Protein AF-A0A7J4SJX0-F1 (afdb_monomer)

Structure (mmCIF, N/CA/C/O backbone):
data_AF-A0A7J4SJX0-F1
#
_entry.id   AF-A0A7J4SJX0-F1
#
loop_
_atom_site.group_PDB
_atom_site.id
_atom_site.type_symbol
_atom_site.label_atom_id
_atom_site.label_alt_id
_atom_site.label_comp_id
_atom_site.label_asym_id
_atom_site.label_entity_id
_atom_site.label_seq_id
_atom_site.pdbx_PDB_ins_code
_atom_site.Cartn_x
_atom_site.Cartn_y
_atom_site.Cartn_z
_atom_site.occupancy
_atom_site.B_iso_or_equiv
_atom_site.auth_seq_id
_atom_site.auth_comp_id
_atom_site.auth_asym_id
_atom_site.auth_atom_id
_atom_site.pdbx_PDB_model_num
ATOM 1 N N . CYS A 1 1 ? 13.794 -23.163 1.097 1.00 68.06 1 CYS A N 1
ATOM 2 C CA . CYS A 1 1 ? 13.105 -24.398 0.683 1.00 68.06 1 CYS A CA 1
ATOM 3 C C . CYS A 1 1 ? 14.086 -25.568 0.724 1.00 68.06 1 CYS A C 1
ATOM 5 O O . CYS A 1 1 ? 14.879 -25.677 -0.202 1.00 68.06 1 CYS A O 1
ATOM 7 N N . ASP A 1 2 ? 14.052 -26.368 1.798 1.00 45.84 2 ASP A N 1
ATOM 8 C CA . ASP A 1 2 ? 14.556 -27.763 1.844 1.00 45.84 2 ASP A CA 1
ATOM 9 C C . ASP A 1 2 ? 13.856 -28.635 2.926 1.00 45.84 2 ASP A C 1
ATOM 11 O O . ASP A 1 2 ? 14.163 -29.807 3.050 1.00 45.84 2 ASP A O 1
ATOM 15 N N . ASP A 1 3 ? 12.858 -28.125 3.672 1.00 56.59 3 ASP A N 1
ATOM 16 C CA . ASP A 1 3 ? 12.250 -28.861 4.808 1.00 56.59 3 ASP A CA 1
ATOM 17 C C . ASP A 1 3 ? 10.707 -28.895 4.803 1.00 56.59 3 ASP A C 1
ATOM 19 O O . ASP A 1 3 ? 10.067 -28.898 5.847 1.00 56.59 3 ASP A O 1
ATOM 23 N N . GLY A 1 4 ? 10.060 -28.915 3.633 1.00 55.38 4 GLY A N 1
ATOM 24 C CA . GLY A 1 4 ? 8.619 -29.226 3.549 1.00 55.38 4 GLY A CA 1
ATOM 25 C C . GLY A 1 4 ? 7.640 -28.219 4.179 1.00 55.38 4 GLY A C 1
ATOM 26 O O . GLY A 1 4 ? 6.439 -28.436 4.085 1.00 55.38 4 GLY A O 1
ATOM 2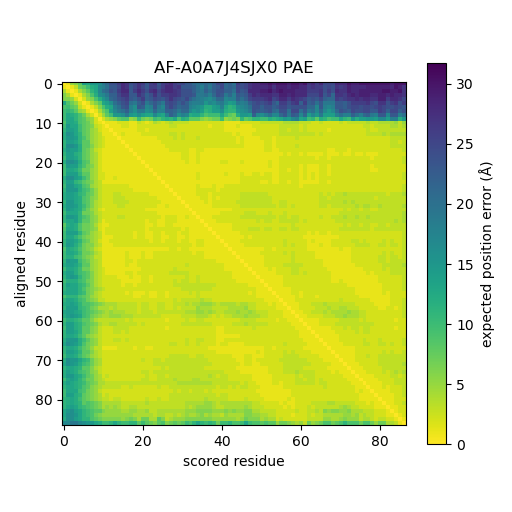7 N N . ASP A 1 5 ? 8.126 -27.106 4.730 1.00 51.03 5 ASP A N 1
ATOM 28 C CA . ASP A 1 5 ? 7.325 -26.047 5.365 1.00 51.03 5 ASP A CA 1
ATOM 29 C C . ASP A 1 5 ? 7.453 -24.721 4.598 1.00 51.03 5 ASP A C 1
ATOM 31 O O . ASP A 1 5 ? 7.630 -23.633 5.142 1.00 51.03 5 ASP A O 1
ATOM 35 N N . CYS A 1 6 ? 7.460 -24.817 3.268 1.00 52.66 6 CYS A N 1
ATOM 36 C CA . CYS A 1 6 ? 7.482 -23.636 2.417 1.00 52.66 6 CYS A CA 1
ATOM 37 C C . CYS A 1 6 ? 6.067 -23.072 2.380 1.00 52.66 6 CYS A C 1
ATOM 39 O O . CYS A 1 6 ? 5.329 -23.291 1.419 1.00 52.66 6 CYS A O 1
ATOM 41 N N . ILE A 1 7 ? 5.699 -22.346 3.435 1.00 53.06 7 ILE A N 1
ATOM 42 C CA . ILE A 1 7 ? 4.694 -21.301 3.302 1.00 53.06 7 ILE A CA 1
ATOM 43 C C . ILE A 1 7 ? 5.185 -20.459 2.114 1.00 53.06 7 ILE A C 1
ATOM 45 O O . ILE A 1 7 ? 6.345 -20.025 2.140 1.00 53.06 7 ILE A O 1
ATOM 49 N N . PRO A 1 8 ? 4.414 -20.291 1.026 1.00 54.94 8 PRO A N 1
ATOM 50 C CA . PRO A 1 8 ? 4.731 -19.235 0.079 1.00 54.94 8 PRO A CA 1
ATOM 51 C C . PRO A 1 8 ? 4.912 -17.969 0.909 1.00 54.94 8 PRO A C 1
ATOM 53 O O . PRO A 1 8 ? 4.049 -17.640 1.722 1.00 54.94 8 PRO A O 1
ATOM 56 N N . GLN A 1 9 ? 6.084 -17.348 0.797 1.00 60.75 9 GLN A N 1
ATOM 57 C CA . GLN A 1 9 ? 6.421 -16.142 1.538 1.00 60.75 9 GLN A CA 1
ATOM 58 C C . GLN A 1 9 ? 5.587 -14.993 0.947 1.00 60.75 9 GLN A C 1
ATOM 60 O O . GLN A 1 9 ? 6.086 -14.149 0.212 1.00 60.75 9 GLN A O 1
ATOM 65 N N . TYR A 1 10 ? 4.274 -15.023 1.172 1.00 76.38 10 TYR A N 1
ATOM 66 C CA . TYR A 1 10 ? 3.411 -13.885 0.940 1.00 76.38 10 TYR A CA 1
ATOM 67 C C . TYR A 1 10 ? 3.761 -12.907 2.045 1.00 76.38 10 TYR A C 1
ATOM 69 O O . TYR A 1 10 ? 3.587 -13.202 3.228 1.00 76.38 10 TYR A O 1
ATOM 77 N N . PHE A 1 11 ? 4.351 -11.781 1.662 1.00 93.06 11 PHE A N 1
ATOM 78 C CA . PHE A 1 11 ? 4.523 -10.685 2.592 1.00 93.06 11 PHE A CA 1
ATOM 79 C C . PHE A 1 11 ? 3.142 -10.296 3.132 1.00 93.06 11 PHE A C 1
ATOM 81 O O . PHE A 1 11 ? 2.259 -9.911 2.363 1.00 93.06 11 PHE A O 1
ATOM 88 N N . GLN A 1 12 ? 2.965 -10.458 4.442 1.00 95.25 12 GLN A N 1
ATOM 89 C CA . GLN A 1 12 ? 1.744 -10.138 5.169 1.00 95.25 12 GLN A CA 1
ATOM 90 C C . GLN A 1 12 ? 2.113 -9.151 6.284 1.00 95.25 12 GLN A C 1
ATOM 92 O O . GLN A 1 12 ? 2.600 -9.579 7.331 1.00 95.25 12 GLN A O 1
ATOM 97 N N . PRO A 1 13 ? 1.972 -7.834 6.062 1.00 96.12 13 PRO A N 1
ATOM 98 C CA . PRO A 1 13 ? 2.225 -6.852 7.106 1.00 96.12 13 PRO A CA 1
ATOM 99 C C . PRO A 1 13 ? 1.160 -6.953 8.206 1.00 96.12 13 PRO A C 1
ATOM 101 O O . PRO A 1 13 ? -0.032 -7.087 7.926 1.00 96.12 13 PRO A O 1
ATOM 104 N N . GLU A 1 14 ? 1.582 -6.843 9.465 1.00 95.06 14 GLU A N 1
ATOM 105 C CA . GLU A 1 14 ? 0.690 -6.811 10.630 1.00 95.06 14 GLU A CA 1
ATOM 106 C C . GLU A 1 14 ? 0.273 -5.374 10.974 1.00 95.06 14 GLU A C 1
ATOM 108 O O . GLU A 1 14 ? -0.740 -5.143 11.639 1.00 95.06 14 GLU A O 1
ATOM 113 N N . THR A 1 15 ? 1.047 -4.387 10.510 1.00 96.44 15 THR A N 1
ATOM 114 C CA . THR A 1 15 ? 0.800 -2.967 10.776 1.00 96.44 15 THR A CA 1
ATOM 115 C C . THR A 1 15 ? 0.800 -2.115 9.511 1.00 96.44 15 THR A C 1
ATOM 117 O O . THR A 1 15 ? 1.439 -2.422 8.503 1.00 96.44 15 THR A O 1
ATOM 120 N N . ARG A 1 16 ? 0.110 -0.971 9.585 1.00 96.81 16 ARG A N 1
ATOM 121 C CA . ARG A 1 16 ? 0.127 0.046 8.526 1.00 96.81 16 ARG A CA 1
ATOM 122 C C . ARG A 1 16 ? 1.547 0.525 8.217 1.00 96.81 16 ARG A C 1
ATOM 124 O O . ARG A 1 16 ? 1.849 0.799 7.060 1.00 96.81 16 ARG A O 1
ATOM 131 N N . ASP A 1 17 ? 2.404 0.644 9.231 1.00 97.44 17 ASP A N 1
ATOM 132 C CA . ASP A 1 17 ? 3.773 1.138 9.056 1.00 97.44 17 ASP A CA 1
ATOM 133 C C . ASP A 1 17 ? 4.664 0.115 8.345 1.00 97.44 17 ASP A C 1
ATOM 135 O O . ASP A 1 17 ? 5.418 0.501 7.458 1.00 97.44 17 ASP A O 1
ATOM 139 N N . GLU A 1 18 ? 4.514 -1.180 8.632 1.00 97.44 18 GLU A N 1
ATOM 140 C CA . GLU A 1 18 ? 5.193 -2.241 7.873 1.00 97.44 18 GLU A CA 1
ATOM 141 C C . GLU A 1 18 ? 4.774 -2.239 6.402 1.00 97.44 18 GLU A C 1
ATOM 143 O O . GLU A 1 18 ? 5.629 -2.272 5.515 1.00 97.44 18 GLU A O 1
ATOM 148 N N . LEU A 1 19 ? 3.466 -2.128 6.134 1.00 97.88 19 LEU A N 1
ATOM 149 C CA . LEU A 1 19 ? 2.970 -1.992 4.766 1.00 97.88 19 LEU A CA 1
ATOM 150 C C . LEU A 1 19 ? 3.545 -0.733 4.100 1.00 97.88 19 LEU A C 1
ATOM 152 O O . LEU A 1 19 ? 3.988 -0.793 2.956 1.00 97.88 19 LEU A O 1
ATOM 156 N N . LYS A 1 20 ? 3.585 0.403 4.809 1.00 97.81 20 LYS A N 1
ATOM 157 C CA . LYS A 1 20 ? 4.133 1.661 4.284 1.00 97.81 20 LYS A CA 1
ATOM 158 C C . LYS A 1 20 ? 5.617 1.547 3.945 1.00 97.81 20 LYS A C 1
ATOM 160 O O . LYS A 1 20 ? 6.015 2.023 2.886 1.00 97.81 20 LYS A O 1
ATOM 165 N N . THR A 1 21 ? 6.418 0.918 4.803 1.00 97.62 21 THR A N 1
ATOM 166 C CA . THR A 1 21 ? 7.844 0.687 4.547 1.00 97.62 21 THR A CA 1
ATOM 167 C C . THR A 1 21 ? 8.045 -0.165 3.300 1.00 97.62 21 THR A C 1
ATOM 169 O O . THR A 1 21 ? 8.805 0.232 2.420 1.00 97.62 21 THR A O 1
ATOM 172 N N . ALA A 1 22 ? 7.313 -1.274 3.168 1.00 97.69 22 ALA A N 1
ATOM 173 C CA . ALA A 1 22 ? 7.407 -2.123 1.983 1.00 97.69 22 ALA A CA 1
ATOM 174 C C . ALA A 1 22 ? 6.982 -1.382 0.704 1.00 97.69 22 ALA A C 1
ATOM 176 O O . ALA A 1 22 ? 7.665 -1.474 -0.317 1.00 97.69 22 ALA A O 1
ATOM 177 N N . VAL A 1 23 ? 5.896 -0.597 0.761 1.00 97.38 23 VAL A N 1
ATOM 178 C CA . VAL A 1 23 ? 5.453 0.270 -0.345 1.00 97.38 23 VAL A CA 1
ATOM 179 C C . VAL A 1 23 ? 6.553 1.261 -0.737 1.00 97.38 23 VAL A C 1
ATOM 181 O O . VAL A 1 23 ? 6.892 1.353 -1.916 1.00 97.38 23 VAL A O 1
ATOM 184 N N . ASP A 1 24 ? 7.144 1.973 0.224 1.00 96.81 24 ASP A N 1
ATOM 185 C CA . ASP A 1 24 ? 8.196 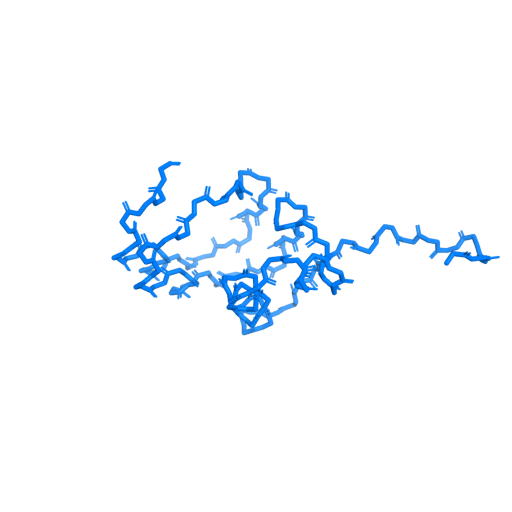2.964 -0.038 1.00 96.81 24 ASP A CA 1
ATOM 186 C C . ASP A 1 24 ? 9.450 2.335 -0.653 1.00 96.81 24 ASP A C 1
ATOM 188 O O . ASP A 1 24 ? 10.027 2.894 -1.589 1.00 96.81 24 ASP A O 1
ATOM 192 N N . GLU A 1 25 ? 9.846 1.156 -0.176 1.00 97.25 25 GLU A N 1
ATOM 193 C CA . GLU A 1 25 ? 10.954 0.395 -0.753 1.00 97.25 25 GLU A CA 1
ATOM 194 C C . GLU A 1 25 ? 10.638 -0.073 -2.177 1.00 97.25 25 GLU A C 1
ATOM 196 O O . GLU A 1 25 ? 11.487 0.049 -3.062 1.00 97.25 25 GLU A O 1
ATOM 201 N N . TRP A 1 26 ? 9.408 -0.529 -2.438 1.00 97.25 26 TRP A N 1
ATOM 202 C CA . TRP A 1 26 ? 8.966 -0.903 -3.783 1.00 97.25 26 TRP A CA 1
ATOM 203 C C . TRP A 1 26 ? 9.027 0.271 -4.761 1.00 97.25 26 TRP A C 1
ATOM 205 O O . TRP A 1 26 ? 9.533 0.133 -5.874 1.00 97.25 26 TRP A O 1
ATOM 215 N N . ILE A 1 27 ? 8.557 1.441 -4.331 1.00 95.81 27 ILE A N 1
ATOM 216 C CA . ILE A 1 27 ? 8.598 2.677 -5.119 1.00 95.81 27 ILE A CA 1
ATOM 217 C C . ILE A 1 27 ? 10.042 3.104 -5.402 1.00 95.81 27 ILE A C 1
ATOM 219 O O . ILE A 1 27 ? 10.339 3.579 -6.499 1.00 95.81 27 ILE A O 1
ATOM 223 N N . ALA A 1 28 ? 10.937 2.967 -4.421 1.00 96.50 28 ALA A N 1
ATOM 224 C CA . ALA A 1 28 ? 12.336 3.346 -4.568 1.00 96.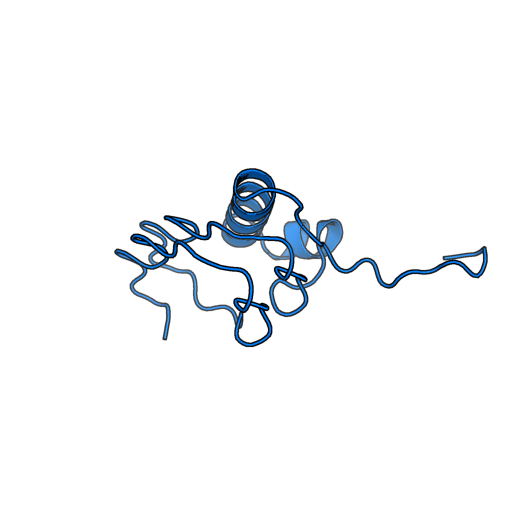50 28 ALA A CA 1
ATOM 225 C C . ALA A 1 28 ? 13.104 2.387 -5.492 1.00 96.50 28 ALA A C 1
ATOM 227 O O . ALA A 1 28 ? 13.899 2.835 -6.322 1.00 96.50 28 ALA A O 1
ATOM 228 N N . ASN A 1 29 ? 12.883 1.077 -5.347 1.00 96.25 29 ASN A N 1
ATOM 229 C CA . ASN A 1 29 ? 13.523 0.035 -6.141 1.00 96.25 29 ASN A CA 1
ATOM 230 C C . ASN A 1 29 ? 12.709 -1.270 -6.117 1.00 96.25 29 ASN A C 1
ATOM 232 O O . ASN A 1 29 ? 12.939 -2.163 -5.298 1.00 96.25 29 ASN A O 1
ATOM 236 N N . SER A 1 30 ? 11.814 -1.431 -7.091 1.00 95.81 30 SER A N 1
ATOM 237 C CA . SER A 1 30 ? 10.954 -2.614 -7.190 1.00 95.81 30 SER A CA 1
ATOM 238 C C . SER A 1 30 ? 11.725 -3.928 -7.366 1.00 95.81 30 SER A C 1
ATOM 240 O O . SER A 1 30 ? 11.241 -4.976 -6.953 1.00 95.81 30 SER A O 1
ATOM 242 N N . THR A 1 31 ? 12.943 -3.911 -7.923 1.00 95.19 31 THR A N 1
ATOM 243 C CA . THR A 1 31 ? 13.752 -5.136 -8.094 1.00 95.19 31 THR A CA 1
ATOM 244 C C . THR A 1 31 ? 14.262 -5.668 -6.754 1.00 9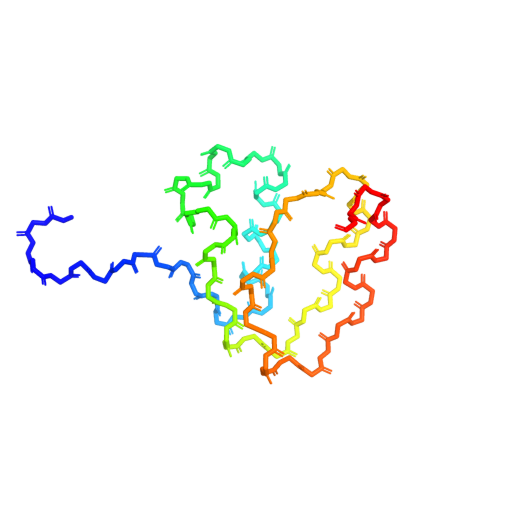5.19 31 THR A C 1
ATOM 246 O O . THR A 1 31 ? 14.245 -6.877 -6.506 1.00 95.19 31 THR A O 1
ATOM 249 N N . GLU A 1 32 ? 14.706 -4.765 -5.884 1.00 94.19 32 GLU A N 1
ATOM 250 C CA . GLU A 1 32 ? 15.179 -5.107 -4.544 1.00 94.19 32 GLU A CA 1
ATOM 251 C C . GLU A 1 32 ? 14.006 -5.472 -3.636 1.00 94.19 32 GLU A C 1
ATOM 253 O O . GLU A 1 32 ? 14.006 -6.551 -3.046 1.00 94.19 32 GLU A O 1
ATOM 258 N N . ALA A 1 33 ? 12.949 -4.656 -3.638 1.00 95.12 33 ALA A N 1
ATOM 259 C CA . ALA A 1 33 ? 11.734 -4.933 -2.882 1.00 95.12 33 ALA A CA 1
ATOM 260 C C . ALA A 1 33 ? 11.098 -6.276 -3.275 1.00 95.12 33 ALA A C 1
ATOM 262 O O . ALA A 1 33 ? 10.694 -7.037 -2.401 1.00 95.12 33 ALA A O 1
ATOM 263 N N . ASN A 1 34 ? 11.089 -6.635 -4.565 1.00 93.75 34 ASN A N 1
ATOM 264 C CA . ASN A 1 34 ? 10.593 -7.936 -5.020 1.00 93.75 34 ASN A CA 1
ATOM 265 C C . ASN A 1 34 ? 11.399 -9.118 -4.454 1.00 93.75 34 ASN A C 1
ATOM 267 O O . ASN A 1 34 ? 10.853 -10.205 -4.290 1.00 93.75 34 ASN A O 1
ATOM 271 N N . SER A 1 35 ? 12.686 -8.928 -4.157 1.00 92.00 35 SER A N 1
ATOM 272 C CA . SER A 1 35 ? 13.518 -9.972 -3.543 1.00 92.00 35 SER A CA 1
ATOM 273 C C . SER A 1 35 ? 13.250 -10.131 -2.041 1.00 92.00 35 SER A C 1
ATOM 275 O O . SER A 1 35 ? 13.492 -11.207 -1.501 1.00 92.00 35 SER A O 1
ATOM 277 N N . THR A 1 36 ? 12.737 -9.086 -1.384 1.00 92.81 36 THR A N 1
ATOM 278 C CA . THR A 1 36 ? 12.456 -9.059 0.061 1.00 92.81 36 THR A CA 1
ATOM 279 C C . THR A 1 36 ? 11.003 -9.414 0.384 1.00 92.81 36 THR A C 1
ATOM 281 O O . THR A 1 36 ? 10.752 -10.219 1.276 1.00 92.81 36 THR A O 1
ATOM 284 N N . TYR A 1 37 ? 10.047 -8.834 -0.346 1.00 94.12 37 TYR A N 1
ATOM 285 C CA . TYR A 1 37 ? 8.606 -8.919 -0.069 1.00 94.12 37 TYR A CA 1
ATOM 286 C C . TYR A 1 37 ? 7.826 -9.710 -1.126 1.00 94.12 37 TYR A C 1
ATOM 288 O O . TYR A 1 37 ? 6.616 -9.895 -1.002 1.00 94.12 37 TYR A O 1
ATOM 296 N N . GLY A 1 38 ? 8.484 -10.145 -2.201 1.00 93.81 38 GLY A N 1
ATOM 297 C CA . GLY A 1 38 ? 7.792 -10.639 -3.387 1.00 93.81 38 GLY A CA 1
ATOM 298 C C . GLY A 1 38 ? 7.105 -9.516 -4.170 1.00 93.81 38 GLY A C 1
ATOM 299 O O . GLY A 1 38 ? 7.249 -8.328 -3.873 1.00 93.81 38 GLY A O 1
ATOM 300 N N . ASN A 1 39 ? 6.365 -9.897 -5.210 1.00 95.00 39 ASN A N 1
ATOM 301 C CA . ASN A 1 39 ? 5.700 -8.935 -6.082 1.00 95.00 39 ASN A CA 1
ATOM 302 C C . ASN A 1 39 ? 4.574 -8.211 -5.329 1.00 95.00 39 ASN A C 1
ATOM 304 O O . ASN A 1 39 ? 3.768 -8.870 -4.670 1.00 95.00 39 ASN A O 1
ATOM 308 N N . ILE A 1 40 ? 4.474 -6.889 -5.491 1.00 96.19 40 ILE A N 1
ATOM 309 C CA . ILE A 1 40 ? 3.466 -6.062 -4.812 1.00 96.19 40 ILE A CA 1
ATOM 310 C C . ILE A 1 40 ? 2.021 -6.528 -5.033 1.00 96.19 40 ILE A C 1
ATOM 312 O O . ILE A 1 40 ? 1.207 -6.452 -4.116 1.00 96.19 40 ILE A O 1
ATOM 316 N N . SER A 1 41 ? 1.714 -7.104 -6.199 1.00 95.69 41 SER A N 1
ATOM 317 C CA . SER A 1 41 ? 0.389 -7.665 -6.506 1.00 95.69 41 SER A CA 1
ATOM 318 C C . SER A 1 41 ? 0.039 -8.914 -5.690 1.00 95.69 41 SER A C 1
ATOM 320 O O . SER A 1 41 ? -1.085 -9.390 -5.761 1.00 95.69 41 SER A O 1
ATOM 322 N N . THR A 1 42 ? 0.983 -9.479 -4.934 1.00 94.38 42 THR A N 1
ATOM 323 C CA . THR A 1 42 ? 0.793 -10.720 -4.161 1.00 94.38 42 THR A CA 1
ATOM 324 C C . THR A 1 42 ? 0.834 -10.514 -2.650 1.00 94.38 42 THR A C 1
ATOM 326 O O . THR A 1 42 ? 0.759 -11.490 -1.906 1.00 94.38 42 THR A O 1
ATOM 329 N N . TRP A 1 43 ? 0.977 -9.271 -2.189 1.00 96.12 43 TRP A N 1
ATOM 330 C CA . TRP A 1 43 ? 1.002 -8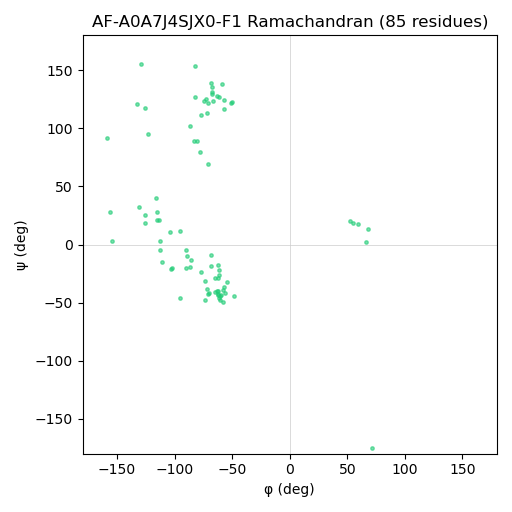.963 -0.761 1.00 96.12 43 TRP A CA 1
ATOM 331 C C . TRP A 1 43 ? -0.365 -9.224 -0.130 1.00 96.12 43 TRP A C 1
ATOM 333 O O . TRP A 1 43 ? -1.392 -8.774 -0.639 1.00 96.12 43 TRP A O 1
ATOM 343 N N . ASP A 1 44 ? -0.372 -9.946 0.989 1.00 96.12 44 ASP A N 1
ATOM 344 C CA . ASP A 1 44 ? -1.586 -10.227 1.747 1.00 96.12 44 ASP A CA 1
ATOM 345 C C . ASP A 1 44 ? -1.843 -9.086 2.735 1.00 96.12 44 ASP A C 1
ATOM 347 O O . ASP A 1 44 ? -1.214 -8.992 3.785 1.00 96.12 44 ASP A O 1
ATOM 351 N N . THR A 1 45 ? -2.779 -8.202 2.402 1.00 96.75 45 THR A N 1
ATOM 352 C CA . THR A 1 45 ? -3.139 -7.047 3.236 1.00 96.75 45 THR A CA 1
ATOM 353 C C . THR A 1 45 ? -4.334 -7.300 4.158 1.00 96.75 45 THR A C 1
ATOM 355 O O . THR A 1 45 ? -4.840 -6.353 4.759 1.00 96.75 45 THR A O 1
ATOM 358 N N . SER A 1 46 ? -4.790 -8.551 4.308 1.00 96.75 46 SER A N 1
ATOM 359 C CA . SER A 1 46 ? -6.029 -8.902 5.029 1.00 96.75 46 SER A CA 1
ATOM 360 C C . SER A 1 46 ? -6.043 -8.517 6.516 1.00 96.75 46 SER A C 1
ATOM 362 O O . SER A 1 46 ? -7.118 -8.354 7.101 1.00 96.75 46 SER A O 1
ATOM 364 N N . LEU A 1 47 ? -4.872 -8.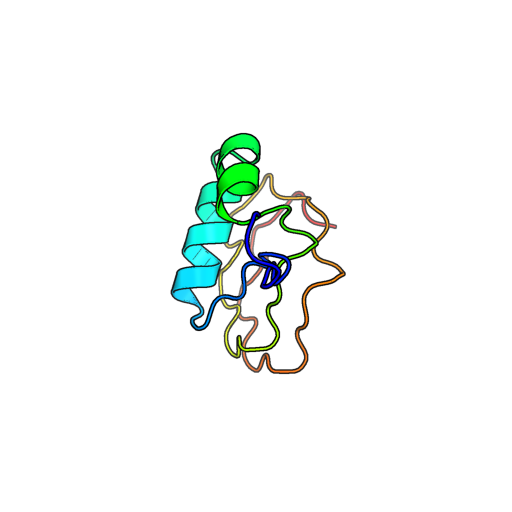328 7.136 1.00 96.38 47 LEU A N 1
ATOM 365 C CA . LEU A 1 47 ? -4.735 -7.884 8.531 1.00 96.38 47 LEU A CA 1
ATOM 366 C C . LEU A 1 47 ? -4.767 -6.356 8.696 1.00 96.38 47 LEU A C 1
ATOM 368 O O . LEU A 1 47 ? -4.920 -5.853 9.812 1.00 96.38 47 LEU A O 1
ATOM 372 N N . ILE A 1 48 ? -4.631 -5.601 7.606 1.00 98.06 48 ILE A N 1
ATOM 373 C CA . ILE A 1 48 ? -4.491 -4.149 7.657 1.00 98.06 48 ILE A CA 1
ATOM 374 C C . ILE A 1 48 ? -5.859 -3.481 7.778 1.00 98.06 48 ILE A C 1
ATOM 376 O O . ILE A 1 48 ? -6.761 -3.685 6.969 1.00 98.06 48 ILE A O 1
ATOM 380 N N . THR A 1 49 ? -5.994 -2.623 8.789 1.00 98.12 49 THR A N 1
ATOM 381 C CA . THR A 1 49 ? -7.206 -1.823 9.034 1.00 98.12 49 THR A CA 1
ATOM 382 C C . THR A 1 49 ? -7.052 -0.362 8.598 1.00 98.12 49 THR A C 1
ATOM 384 O O . THR A 1 49 ? -8.044 0.317 8.328 1.00 98.12 49 THR A O 1
ATOM 387 N N . ASP A 1 50 ? -5.817 0.125 8.470 1.00 98.12 50 ASP A N 1
ATOM 388 C CA . ASP A 1 50 ? -5.495 1.488 8.049 1.00 98.12 50 ASP A CA 1
ATOM 389 C C . ASP A 1 50 ? -4.543 1.470 6.845 1.00 98.12 50 ASP A C 1
ATOM 391 O O . ASP A 1 50 ? -3.417 0.989 6.932 1.00 98.12 50 ASP A O 1
ATOM 395 N N . MET A 1 51 ? -5.003 2.009 5.718 1.00 97.81 51 MET A N 1
ATOM 396 C CA . MET A 1 51 ? -4.240 2.209 4.482 1.00 97.81 51 MET A CA 1
ATOM 397 C C . MET A 1 51 ? -4.068 3.701 4.154 1.00 97.81 51 MET A C 1
ATOM 399 O O . MET A 1 51 ? -3.845 4.087 3.002 1.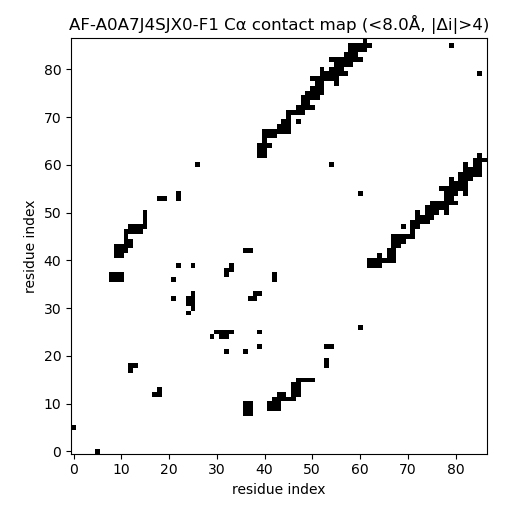00 97.81 51 MET A O 1
ATOM 403 N N . SER A 1 52 ? -4.198 4.577 5.152 1.00 97.38 52 SER A N 1
ATOM 404 C CA . SER A 1 52 ? -4.043 6.016 4.974 1.00 97.38 52 SER A CA 1
ATOM 405 C C . SER A 1 52 ? -2.659 6.377 4.436 1.00 97.38 52 SER A C 1
ATOM 407 O O . SER A 1 52 ? -1.629 5.847 4.859 1.00 97.38 52 SER A O 1
ATOM 409 N N . GLU A 1 53 ? -2.639 7.311 3.485 1.00 96.69 53 GLU A N 1
ATOM 410 C CA . GLU A 1 53 ? -1.430 7.937 2.935 1.00 96.69 53 GLU A CA 1
ATOM 411 C C . GLU A 1 53 ? -0.356 6.971 2.366 1.00 96.69 53 GLU A C 1
ATOM 413 O O . GLU A 1 53 ? 0.788 7.391 2.188 1.00 96.69 53 GLU A O 1
ATOM 418 N N . LEU A 1 54 ? -0.688 5.708 2.040 1.00 97.12 54 LEU A N 1
ATOM 419 C CA . LEU A 1 54 ? 0.285 4.735 1.503 1.00 97.12 54 LEU A CA 1
ATOM 420 C C . LEU A 1 54 ? 0.990 5.228 0.229 1.00 97.12 54 LEU A C 1
ATOM 422 O O . LEU A 1 54 ? 2.208 5.115 0.125 1.00 97.12 54 LEU A O 1
ATOM 426 N N . PHE A 1 55 ? 0.248 5.859 -0.683 1.00 96.88 55 PHE A N 1
ATOM 427 C CA . PHE A 1 55 ? 0.750 6.415 -1.945 1.00 96.88 55 PHE A CA 1
ATOM 428 C C . PHE A 1 55 ? 0.623 7.946 -1.993 1.00 96.88 55 PHE A C 1
ATOM 430 O O . PHE A 1 55 ? 0.475 8.548 -3.060 1.00 96.88 55 PHE A O 1
ATOM 437 N N . TYR A 1 56 ? 0.659 8.607 -0.832 1.00 96.00 56 TYR A N 1
ATOM 438 C CA . TYR A 1 56 ? 0.546 10.062 -0.758 1.00 96.00 56 TYR A CA 1
ATOM 439 C C . TYR A 1 56 ? 1.701 10.749 -1.500 1.00 96.00 56 TYR A C 1
ATOM 441 O O . TYR A 1 56 ? 2.864 10.464 -1.227 1.00 96.00 56 TYR A O 1
ATOM 449 N N . TYR A 1 57 ? 1.383 11.659 -2.431 1.00 94.75 57 TYR A N 1
ATOM 450 C CA . TYR A 1 57 ? 2.360 12.312 -3.323 1.00 94.75 57 TYR A CA 1
ATOM 451 C C . TYR A 1 57 ? 3.178 11.370 -4.216 1.00 94.75 57 TYR A C 1
ATOM 453 O O . TYR A 1 57 ? 4.193 11.787 -4.776 1.00 94.75 57 TYR A O 1
ATOM 461 N N . ASN A 1 58 ? 2.743 10.124 -4.412 1.00 94.38 58 ASN A N 1
ATOM 462 C CA . ASN A 1 58 ? 3.431 9.248 -5.343 1.00 94.38 58 ASN A CA 1
ATOM 463 C C . ASN A 1 58 ? 2.978 9.481 -6.788 1.00 94.38 58 ASN A C 1
ATOM 465 O O . ASN A 1 58 ? 2.066 8.829 -7.289 1.00 94.38 58 ASN A O 1
ATOM 469 N N . GLU A 1 59 ? 3.637 10.405 -7.478 1.00 94.00 59 GLU A N 1
ATOM 470 C CA . GLU A 1 59 ? 3.261 10.778 -8.843 1.00 94.00 59 GLU A CA 1
ATOM 471 C C . GLU A 1 59 ? 3.511 9.674 -9.880 1.00 94.00 59 GLU A C 1
ATOM 473 O O . GLU A 1 59 ? 2.912 9.731 -10.951 1.00 94.00 59 GLU A O 1
ATOM 478 N N . THR A 1 60 ? 4.352 8.676 -9.583 1.00 93.19 60 THR A N 1
ATOM 479 C CA . THR A 1 60 ? 4.852 7.689 -10.559 1.00 93.19 60 THR A CA 1
ATOM 480 C C . THR A 1 60 ? 4.320 6.270 -10.370 1.00 93.19 60 THR A C 1
ATOM 482 O O . THR A 1 60 ? 4.478 5.449 -11.269 1.00 93.19 60 THR A O 1
ATOM 485 N N . PHE A 1 61 ? 3.721 5.954 -9.222 1.00 95.00 61 PHE A N 1
ATOM 486 C CA . PHE A 1 61 ? 3.223 4.615 -8.917 1.00 95.00 61 PHE A CA 1
ATOM 487 C C . PHE 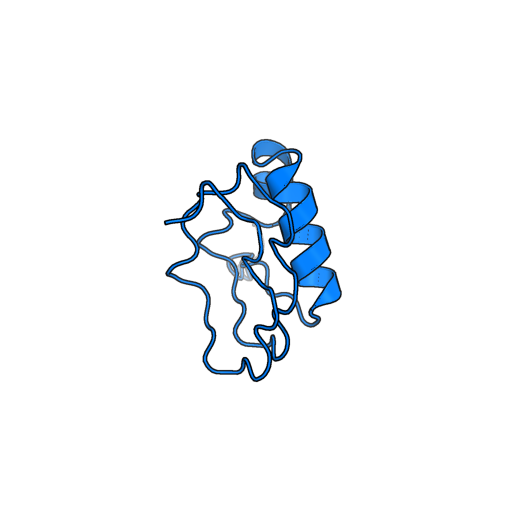A 1 61 ? 2.033 4.247 -9.811 1.00 95.00 61 PHE A C 1
ATOM 489 O O . PHE A 1 61 ? 1.077 5.015 -9.920 1.00 95.00 61 PHE A O 1
ATOM 496 N N . ASN A 1 62 ? 2.101 3.071 -10.441 1.00 95.38 62 ASN A N 1
ATOM 497 C CA . ASN A 1 62 ? 1.056 2.537 -11.320 1.00 95.38 62 ASN A CA 1
ATOM 498 C C . ASN A 1 62 ? 1.109 0.995 -11.420 1.00 95.38 62 ASN A C 1
ATOM 500 O O . ASN A 1 62 ? 0.779 0.424 -12.459 1.00 95.38 62 ASN A O 1
ATOM 504 N N . ASP A 1 63 ? 1.604 0.324 -10.377 1.00 95.62 63 ASP A N 1
ATOM 505 C CA . ASP A 1 63 ? 1.643 -1.140 -10.342 1.00 95.62 63 ASP A CA 1
ATOM 506 C C . ASP A 1 63 ? 0.291 -1.718 -9.902 1.00 95.62 63 ASP A C 1
ATOM 508 O O . ASP A 1 63 ? -0.480 -1.077 -9.183 1.00 95.62 63 ASP A O 1
ATOM 512 N N . ASP A 1 64 ? 0.007 -2.948 -10.334 1.00 95.75 64 ASP A N 1
ATOM 513 C CA . ASP A 1 64 ? -1.241 -3.640 -10.013 1.00 95.75 64 ASP A CA 1
ATOM 514 C C . ASP A 1 64 ? -1.284 -4.058 -8.536 1.00 95.75 64 ASP A C 1
ATOM 516 O O . ASP A 1 64 ? -0.447 -4.823 -8.054 1.00 95.75 64 ASP A O 1
ATOM 520 N N . ILE A 1 65 ? -2.306 -3.570 -7.838 1.00 96.19 65 ILE A N 1
ATOM 521 C CA . ILE A 1 65 ? -2.639 -3.898 -6.445 1.00 96.19 65 ILE A CA 1
ATOM 522 C C . ILE A 1 65 ? -4.088 -4.388 -6.316 1.00 96.19 65 ILE A C 1
ATOM 524 O O . ILE A 1 65 ? -4.661 -4.396 -5.231 1.00 96.19 65 ILE A O 1
ATOM 528 N N . SER A 1 66 ? -4.709 -4.806 -7.424 1.00 95.62 66 SER A N 1
ATOM 529 C CA . SER A 1 66 ? -6.105 -5.268 -7.469 1.00 95.62 66 SER A CA 1
ATOM 530 C C . SER A 1 66 ? -6.377 -6.514 -6.622 1.00 95.62 66 SER A C 1
ATOM 532 O O . SER A 1 66 ? -7.533 -6.809 -6.325 1.00 95.62 66 SER A O 1
ATOM 534 N N . GLN A 1 67 ? -5.325 -7.247 -6.251 1.00 95.62 67 GLN A N 1
ATOM 535 C CA . GLN A 1 67 ? -5.401 -8.441 -5.409 1.00 95.62 67 GLN A CA 1
ATOM 536 C C . GLN A 1 67 ? -5.272 -8.143 -3.911 1.00 95.62 67 GLN A C 1
ATOM 538 O O . GLN A 1 67 ? -5.402 -9.065 -3.110 1.00 95.62 67 GLN A O 1
ATOM 543 N N . TRP A 1 68 ? -5.007 -6.893 -3.517 1.00 96.50 68 TRP A N 1
ATOM 544 C CA . TRP A 1 68 ? -4.944 -6.533 -2.104 1.00 96.50 68 TRP A CA 1
ATOM 545 C C . TRP A 1 68 ? -6.305 -6.738 -1.442 1.00 96.50 68 TRP A C 1
ATOM 547 O O . TRP A 1 68 ? -7.330 -6.224 -1.899 1.00 96.50 68 TRP A O 1
ATOM 557 N N . ASP A 1 69 ? -6.310 -7.478 -0.337 1.00 96.62 69 ASP A N 1
ATOM 558 C CA . ASP A 1 69 ? -7.502 -7.652 0.478 1.00 96.62 69 ASP A CA 1
ATOM 559 C C . ASP A 1 69 ? -7.733 -6.396 1.326 1.00 96.62 69 ASP A C 1
ATOM 561 O O . ASP A 1 69 ? -6.976 -6.088 2.248 1.00 96.62 69 ASP A O 1
ATOM 565 N N . VAL A 1 70 ? -8.797 -5.667 0.994 1.00 96.19 70 VAL A N 1
ATOM 566 C CA . VAL A 1 70 ? -9.235 -4.456 1.700 1.00 96.19 70 VAL A CA 1
ATOM 567 C C . VAL A 1 70 ? -10.457 -4.698 2.593 1.00 96.19 70 VAL A C 1
ATOM 569 O O . VAL A 1 70 ? -11.065 -3.746 3.076 1.00 96.19 70 VAL A O 1
ATOM 572 N N . SER A 1 71 ? -10.850 -5.956 2.819 1.00 97.31 71 SER A N 1
ATOM 573 C CA . SER A 1 71 ? -12.062 -6.307 3.575 1.00 97.31 71 SER A CA 1
ATOM 574 C C . SER A 1 71 ? -12.013 -5.886 5.047 1.00 97.31 71 SER A C 1
ATOM 576 O O . SER A 1 71 ? -13.055 -5.566 5.622 1.00 97.31 71 SER A O 1
ATOM 578 N N . SER A 1 72 ? -10.815 -5.828 5.632 1.00 96.81 72 SER A N 1
ATOM 579 C CA . SER A 1 72 ? -10.577 -5.365 7.006 1.00 96.81 72 SER A CA 1
ATOM 580 C C . SER A 1 72 ? -10.331 -3.855 7.115 1.00 96.81 72 SER A C 1
ATOM 582 O O . SER A 1 72 ? -10.291 -3.320 8.224 1.00 96.81 72 SER A O 1
ATOM 584 N N . VAL A 1 73 ? -10.161 -3.147 5.994 1.00 97.50 73 VAL A N 1
ATOM 585 C CA . VAL A 1 73 ? -9.741 -1.742 5.990 1.00 97.50 73 VAL A CA 1
ATOM 586 C C . VAL A 1 73 ? -10.891 -0.836 6.416 1.00 97.50 73 VAL A C 1
ATOM 588 O O . VAL A 1 73 ? -11.951 -0.797 5.795 1.00 97.50 73 VAL A O 1
ATOM 591 N N . THR A 1 74 ? -10.662 -0.045 7.459 1.00 97.75 74 THR A N 1
ATOM 592 C CA . THR A 1 74 ? -11.597 0.977 7.940 1.00 97.75 74 THR A CA 1
ATOM 593 C C . THR A 1 74 ? -11.194 2.387 7.520 1.00 97.75 74 THR A C 1
ATOM 595 O O . THR A 1 74 ? -12.043 3.278 7.497 1.00 97.75 74 THR A O 1
ATOM 598 N N . THR A 1 75 ? -9.919 2.596 7.174 1.00 97.62 75 THR A N 1
ATOM 599 C CA . THR A 1 75 ? -9.361 3.921 6.874 1.00 97.62 75 THR A CA 1
ATOM 600 C C . THR A 1 75 ? -8.547 3.894 5.582 1.00 97.62 75 THR A C 1
ATOM 602 O O . THR A 1 75 ? -7.551 3.189 5.484 1.00 97.62 75 THR A O 1
ATOM 605 N N . THR A 1 76 ? -8.934 4.710 4.598 1.00 95.94 76 THR A N 1
ATOM 606 C CA . THR A 1 76 ? -8.211 4.893 3.318 1.00 95.94 76 THR A CA 1
ATOM 607 C C . THR A 1 76 ? -7.892 6.367 3.051 1.00 95.94 76 THR A C 1
ATOM 609 O O . THR A 1 76 ? -7.791 6.818 1.904 1.00 95.94 76 THR A O 1
ATOM 612 N N . GLU A 1 77 ? -7.798 7.170 4.114 1.00 97.62 77 GLU A N 1
ATOM 613 C CA . GLU A 1 77 ? -7.646 8.617 4.003 1.00 97.62 77 GLU A CA 1
ATOM 614 C C . GLU A 1 77 ? -6.414 8.988 3.179 1.00 97.62 77 GLU A C 1
ATOM 616 O O . GLU A 1 77 ? -5.293 8.576 3.468 1.00 97.62 77 GLU A O 1
ATOM 621 N N . LYS A 1 78 ? -6.633 9.791 2.130 1.00 96.25 78 LYS A N 1
ATOM 622 C CA . LYS A 1 78 ? -5.580 10.301 1.240 1.00 96.25 78 LYS A CA 1
ATOM 623 C C . LYS A 1 78 ? -4.653 9.222 0.652 1.00 96.25 78 LYS A C 1
ATOM 625 O O . LYS A 1 78 ? -3.576 9.585 0.185 1.00 96.25 78 LYS A O 1
ATOM 630 N N . MET A 1 79 ? -5.065 7.950 0.619 1.00 95.62 79 MET A N 1
ATOM 631 C CA . MET A 1 79 ? -4.238 6.824 0.162 1.00 95.62 79 MET A CA 1
ATOM 632 C C . MET A 1 79 ? -3.558 7.108 -1.184 1.00 95.62 79 MET A C 1
ATOM 634 O O . MET A 1 79 ? -2.355 6.927 -1.290 1.00 95.62 79 MET A O 1
ATOM 638 N N . PHE A 1 80 ? -4.298 7.664 -2.150 1.00 95.56 80 PHE A N 1
ATOM 639 C CA . PHE A 1 80 ? -3.806 8.055 -3.482 1.00 95.56 80 PHE A CA 1
ATOM 640 C C . PHE A 1 80 ? -3.835 9.571 -3.722 1.00 95.56 80 PHE A C 1
ATOM 642 O O . PHE A 1 80 ? -3.885 10.042 -4.859 1.00 95.56 80 PHE A O 1
ATOM 649 N N . LYS A 1 81 ? -3.871 10.393 -2.666 1.00 96.00 81 LYS A N 1
ATOM 650 C CA . LYS A 1 81 ? -3.934 11.846 -2.861 1.00 96.00 81 LYS A CA 1
ATOM 651 C C . LYS A 1 81 ? -2.623 12.322 -3.496 1.00 96.00 81 LYS A C 1
ATOM 653 O O . LYS A 1 81 ? -1.552 12.117 -2.932 1.00 96.00 81 LYS A O 1
ATOM 658 N N . PHE A 1 82 ? -2.746 12.991 -4.644 1.00 95.38 82 PHE A N 1
ATOM 659 C CA . PHE A 1 82 ? -1.639 13.397 -5.521 1.00 95.38 82 PHE A CA 1
ATOM 660 C C . PHE A 1 82 ? -0.896 12.244 -6.223 1.00 95.38 82 PHE A C 1
ATOM 662 O O . PHE A 1 82 ? 0.153 12.490 -6.811 1.00 95.38 82 PHE A O 1
ATOM 669 N N . ALA A 1 83 ? -1.440 11.022 -6.230 1.00 94.00 83 ALA A N 1
ATOM 670 C CA . ALA A 1 83 ? -0.904 9.933 -7.041 1.00 94.00 83 ALA A CA 1
ATOM 671 C C . ALA A 1 83 ? -1.390 10.056 -8.493 1.00 94.00 83 ALA A C 1
ATOM 673 O O . ALA A 1 83 ? -2.463 9.579 -8.845 1.00 94.00 83 ALA A O 1
ATOM 674 N N . GLN A 1 84 ? -0.642 10.790 -9.317 1.00 93.19 84 GLN A N 1
ATOM 675 C CA . GLN A 1 84 ? -1.107 11.221 -10.643 1.00 93.19 84 GLN A CA 1
ATOM 676 C C . GLN A 1 84 ? -1.139 10.100 -11.691 1.00 93.19 84 GLN A C 1
ATOM 678 O O . GLN A 1 84 ? -1.966 10.153 -12.598 1.00 93.19 84 GLN A O 1
ATOM 683 N N . SER A 1 85 ? -0.237 9.118 -11.590 1.00 93.19 85 SER A N 1
ATOM 684 C CA . SER A 1 85 ? -0.115 8.046 -12.590 1.00 93.19 85 SER A CA 1
ATOM 685 C C . SER A 1 85 ? -1.037 6.851 -12.344 1.00 93.19 85 SER A C 1
ATOM 687 O O . SER A 1 85 ? -1.282 6.099 -13.284 1.00 93.19 85 SER A O 1
ATOM 689 N N . PHE A 1 86 ? -1.553 6.682 -11.124 1.00 88.56 86 PHE A N 1
ATOM 690 C CA . PHE A 1 86 ? -2.353 5.521 -10.734 1.00 88.56 86 PHE A CA 1
ATOM 691 C C . PHE A 1 86 ? -3.760 5.567 -11.357 1.00 88.56 86 PHE A C 1
ATOM 693 O O . PHE A 1 86 ? -4.467 6.564 -11.182 1.00 88.56 86 PHE A O 1
ATOM 700 N N . ASN A 1 87 ? -4.162 4.505 -12.073 1.00 74.56 87 ASN A N 1
ATOM 701 C CA . ASN A 1 87 ? -5.471 4.374 -12.738 1.00 74.56 87 ASN A CA 1
ATOM 702 C C . ASN A 1 87 ? -6.098 2.987 -12.582 1.00 74.56 87 ASN A C 1
ATOM 704 O O . ASN A 1 87 ? -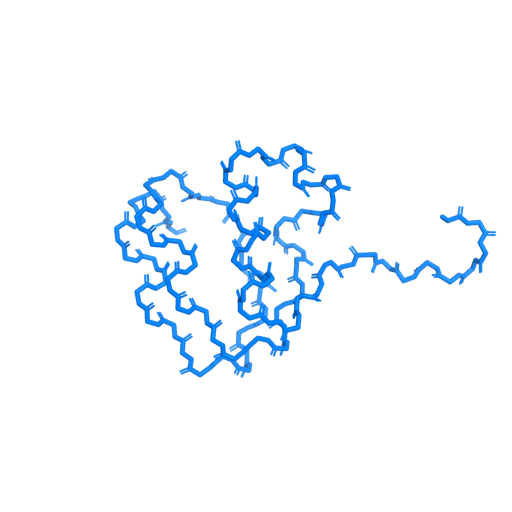5.343 1.993 -12.601 1.00 74.56 87 ASN A O 1
#

Solvent-accessible surface area (backbone atoms only — not comparable to full-atom values): 4940 Å² total; per-residue (Å²): 134,88,75,92,73,71,67,77,75,54,36,59,41,79,41,50,65,54,44,37,52,53,48,52,41,30,74,76,38,49,75,61,30,34,75,76,42,36,56,75,48,58,30,45,34,57,65,26,38,48,49,51,46,61,37,48,64,32,50,76,53,64,77,66,52,88,63,47,40,58,89,51,45,79,38,61,57,52,22,58,44,66,24,70,51,50,129

Radius of gyration: 13.38 Å; Cα contacts (8 Å, |Δi|>4): 145; chains: 1; bounding box: 27×43×24 Å

Mean predicted aligned error: 4.9 Å

Sequence (87 aa):
CDDGDCIPQYFQPETRDELKTAVDEWIANSTEANSTYGNISTWDTSLITDMSELFYYNETFNDDISQWDVSSVTTTEKMFKFAQSFN

Foldseek 3Di:
DPDPPCPPQQAEDLELVSLLVLLVVCLVPVVVSCVVRNHQLRHEDQNYQELACSCQLVCPDADDNVNYDCVNHPYHHNNCPNNNRYD

Secondary structure (DSSP, 8-state):
--SS---------SSHHHHHHHHHHHHH-HHHHHHHH--GGG---TT-SB-TTTTTT-SS-----TT---TT--B-TTTTTT--S--

pLDDT: mean 91.2, std 12.79, range [45.84, 98.12]

Nearest PDB structures (foldseek):
  4eq6-assembly1_B  TM=7.710E-01  e=9.174E+00  Saccharomyces cerevisiae S288C
  3vu9-assembly1_A  TM=4.659E-01  e=7.606E+00  Saccharomyces cerevisiae S288C
  4dt1-assembly1_B  TM=4.116E-01  e=9.174E+00  Saccharomyces cerevisiae S288C